Protein AF-A0A920A2B9-F1 (afdb_monomer_lite)

Radius of gyration: 14.37 Å; chains: 1; bounding box: 28×32×36 Å

Structure (mmCIF, N/CA/C/O backbone):
data_AF-A0A920A2B9-F1
#
_entry.id   AF-A0A920A2B9-F1
#
loop_
_atom_site.group_PDB
_atom_site.id
_atom_site.type_symbol
_atom_site.label_atom_id
_atom_site.label_alt_id
_atom_site.label_comp_id
_atom_site.label_asym_id
_atom_site.label_entity_id
_atom_site.label_seq_id
_atom_site.pdbx_PDB_ins_code
_atom_site.Cartn_x
_atom_site.Cartn_y
_atom_site.Cartn_z
_atom_site.occupancy
_atom_site.B_iso_or_equiv
_atom_site.auth_seq_id
_atom_site.auth_comp_id
_atom_site.auth_asym_id
_atom_site.auth_atom_id
_atom_site.pdbx_PDB_model_num
ATOM 1 N N . MET A 1 1 ? 2.962 -3.423 -1.514 1.00 96.00 1 MET A N 1
ATOM 2 C CA . MET A 1 1 ? 4.372 -3.029 -1.321 1.00 96.00 1 MET A CA 1
ATOM 3 C C . MET A 1 1 ? 4.854 -2.407 -2.614 1.00 96.00 1 MET A C 1
ATOM 5 O O . MET A 1 1 ? 4.619 -2.993 -3.662 1.00 96.00 1 MET A O 1
ATOM 9 N N . LEU A 1 2 ? 5.442 -1.214 -2.552 1.00 97.94 2 LEU A N 1
ATOM 10 C CA . LEU A 1 2 ? 5.864 -0.454 -3.733 1.00 97.94 2 LEU A CA 1
ATOM 11 C C . LEU A 1 2 ? 7.301 -0.800 -4.135 1.00 97.94 2 LEU A C 1
ATOM 13 O O . LEU A 1 2 ? 8.091 -1.207 -3.281 1.00 97.94 2 LEU A O 1
ATOM 17 N N . LYS A 1 3 ? 7.624 -0.613 -5.416 1.00 97.81 3 LYS A N 1
ATOM 18 C CA . LYS A 1 3 ? 8.999 -0.642 -5.928 1.00 97.81 3 LYS A CA 1
ATOM 19 C C . LYS A 1 3 ? 9.675 0.723 -5.825 1.00 97.81 3 LYS A C 1
ATOM 21 O O . LYS A 1 3 ? 8.984 1.742 -5.747 1.00 97.81 3 LYS A O 1
ATOM 26 N N . LYS A 1 4 ? 11.011 0.771 -5.866 1.00 97.50 4 LYS A N 1
ATOM 27 C CA . LYS A 1 4 ? 11.793 2.018 -5.741 1.00 97.50 4 LYS A CA 1
ATOM 28 C C . LYS A 1 4 ? 11.390 3.097 -6.739 1.00 97.50 4 LYS A C 1
ATOM 30 O O . LYS A 1 4 ? 11.377 4.272 -6.389 1.00 97.50 4 LYS A O 1
ATOM 35 N N . ASN A 1 5 ? 11.024 2.713 -7.958 1.00 96.50 5 ASN A N 1
ATOM 36 C CA . ASN A 1 5 ? 10.568 3.639 -8.996 1.00 96.50 5 ASN A CA 1
ATOM 37 C C . ASN A 1 5 ? 9.134 4.176 -8.787 1.00 96.50 5 ASN A C 1
ATOM 39 O O . ASN A 1 5 ? 8.679 4.990 -9.582 1.00 96.50 5 ASN A O 1
ATOM 43 N N . GLN A 1 6 ? 8.421 3.757 -7.736 1.00 97.56 6 GLN A N 1
ATOM 44 C CA . GLN A 1 6 ? 7.041 4.166 -7.432 1.00 97.56 6 GLN A CA 1
ATOM 45 C C . GLN A 1 6 ? 6.967 5.213 -6.299 1.00 97.56 6 GLN A C 1
ATOM 47 O O . GLN A 1 6 ? 5.950 5.321 -5.610 1.00 97.56 6 GLN A O 1
ATOM 52 N N . GLN A 1 7 ? 8.030 6.002 -6.094 1.00 97.75 7 GLN A N 1
ATOM 53 C CA . GLN A 1 7 ? 8.063 7.099 -5.110 1.00 97.75 7 GLN A CA 1
ATOM 54 C C . GLN A 1 7 ? 6.987 8.161 -5.358 1.00 97.75 7 GLN A C 1
ATOM 56 O O . GLN A 1 7 ? 6.414 8.687 -4.401 1.00 97.75 7 GLN A O 1
ATOM 61 N N . ASP A 1 8 ? 6.677 8.451 -6.621 1.00 96.94 8 ASP A N 1
ATOM 62 C CA . ASP A 1 8 ? 5.649 9.433 -6.973 1.00 96.94 8 ASP A CA 1
ATOM 63 C C . ASP A 1 8 ? 4.261 8.973 -6.511 1.00 96.94 8 ASP A C 1
ATOM 65 O O . ASP A 1 8 ? 3.510 9.762 -5.941 1.00 96.94 8 ASP A O 1
ATOM 69 N N . ILE A 1 9 ? 3.962 7.673 -6.637 1.00 97.62 9 ILE A N 1
ATOM 70 C CA . ILE A 1 9 ? 2.722 7.071 -6.124 1.00 97.62 9 ILE A CA 1
ATOM 71 C C . ILE A 1 9 ? 2.667 7.158 -4.597 1.00 97.62 9 ILE A C 1
ATOM 73 O O . ILE A 1 9 ? 1.645 7.559 -4.040 1.00 97.62 9 ILE A O 1
ATOM 77 N N . ALA A 1 10 ? 3.764 6.817 -3.908 1.00 97.38 10 ALA A N 1
ATOM 78 C CA . ALA A 1 10 ? 3.843 6.929 -2.450 1.00 97.38 10 ALA A CA 1
ATOM 79 C C . ALA A 1 10 ? 3.586 8.371 -1.982 1.00 97.38 10 ALA A C 1
ATOM 81 O O . ALA A 1 10 ? 2.799 8.606 -1.063 1.00 97.38 10 ALA A O 1
ATOM 82 N N . THR A 1 11 ? 4.201 9.334 -2.667 1.00 96.81 11 THR A N 1
ATOM 83 C CA . THR A 1 11 ? 4.072 10.760 -2.364 1.00 96.81 11 THR A CA 1
ATOM 84 C C . THR A 1 11 ? 2.651 11.249 -2.621 1.00 96.81 11 THR A C 1
ATOM 86 O O . THR A 1 11 ? 2.055 11.872 -1.743 1.00 96.81 11 THR A O 1
ATOM 89 N N . LEU A 1 12 ? 2.061 10.905 -3.766 1.00 97.38 12 LEU A N 1
ATOM 90 C CA . LEU A 1 12 ? 0.688 11.262 -4.114 1.00 97.38 12 LEU A CA 1
ATOM 91 C C . LEU A 1 12 ? -0.328 10.733 -3.090 1.00 97.38 12 LEU A C 1
ATOM 93 O O . LEU A 1 12 ? -1.177 11.487 -2.616 1.00 97.38 12 LEU A O 1
ATOM 97 N N . CYS A 1 13 ? -0.203 9.467 -2.684 1.00 96.44 13 CYS A N 1
ATOM 98 C CA . CYS A 1 13 ? -1.088 8.845 -1.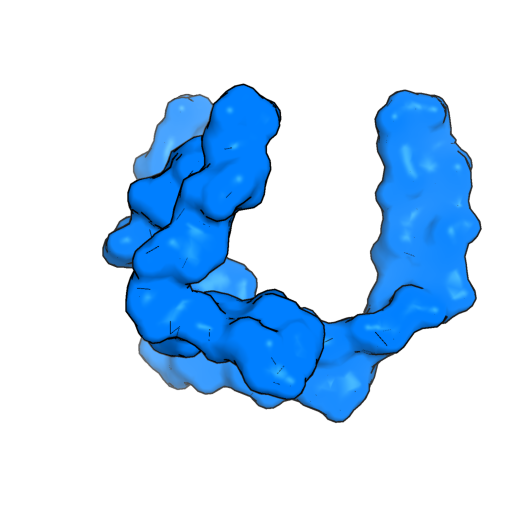696 1.00 96.44 13 CYS A CA 1
ATOM 99 C C . CYS A 1 13 ? -0.933 9.414 -0.275 1.00 96.44 13 CYS A C 1
ATOM 101 O O . CYS A 1 13 ? -1.825 9.216 0.549 1.00 96.44 13 CYS A O 1
ATOM 103 N N . SER A 1 14 ? 0.164 10.120 0.016 1.00 96.06 14 SER A N 1
ATOM 104 C CA . SER A 1 14 ? 0.392 10.773 1.313 1.00 96.06 14 SER A CA 1
ATOM 105 C C . SER A 1 14 ? -0.243 12.167 1.427 1.00 96.06 14 SER A C 1
ATOM 107 O O . SER A 1 14 ? -0.365 12.696 2.530 1.00 96.06 14 SER A O 1
ATOM 109 N N . ILE A 1 15 ? -0.674 12.754 0.304 1.00 97.44 15 ILE A N 1
ATOM 110 C CA . ILE A 1 15 ? -1.292 14.082 0.250 1.00 97.44 15 ILE A CA 1
ATOM 111 C C . ILE A 1 15 ? -2.815 13.918 0.311 1.00 97.44 15 ILE A C 1
ATOM 113 O O . ILE A 1 15 ? -3.421 13.215 -0.505 1.00 97.44 15 ILE A O 1
ATOM 117 N N . LYS A 1 16 ? -3.451 14.558 1.295 1.00 95.62 16 LYS A N 1
ATOM 118 C CA . LYS A 1 16 ? -4.902 14.459 1.515 1.00 95.62 16 LYS A CA 1
ATOM 119 C C . LYS A 1 16 ? -5.691 15.190 0.429 1.00 95.62 16 LYS A C 1
ATOM 121 O O . LYS A 1 16 ? -6.713 14.709 -0.035 1.00 95.62 16 LYS A O 1
ATOM 126 N N . GLU A 1 17 ? -5.183 16.328 -0.022 1.00 97.75 17 GLU A N 1
ATOM 127 C CA . GLU A 1 17 ? -5.825 17.204 -1.005 1.00 97.75 17 GLU A CA 1
ATOM 128 C C . GLU A 1 17 ? -5.800 16.637 -2.434 1.00 97.75 17 GLU A C 1
ATOM 130 O O . GLU A 1 17 ? -6.391 17.233 -3.326 1.00 97.75 17 GLU A O 1
ATOM 135 N N . LYS A 1 18 ? -5.110 15.510 -2.658 1.00 96.75 18 LYS A N 1
ATOM 136 C CA . LYS A 1 18 ? -4.943 14.861 -3.968 1.00 96.75 18 LYS A CA 1
ATOM 137 C C . LYS A 1 18 ? -5.589 13.477 -4.043 1.00 96.75 18 LYS A C 1
ATOM 139 O O . LYS A 1 18 ? -5.123 12.602 -4.769 1.00 96.75 18 LYS A O 1
ATOM 144 N N . GLU A 1 19 ? -6.625 13.239 -3.244 1.00 95.19 19 GLU A N 1
ATOM 145 C CA . GLU A 1 19 ? -7.352 11.964 -3.215 1.00 95.19 19 GLU A CA 1
ATOM 146 C C . GLU A 1 19 ? -7.939 11.567 -4.574 1.00 95.19 19 GLU A C 1
ATOM 148 O O . GLU A 1 19 ? -7.869 10.397 -4.949 1.00 95.19 19 GLU A O 1
ATOM 153 N N . ASP A 1 20 ? -8.448 12.545 -5.319 1.00 95.94 20 ASP A N 1
ATOM 154 C CA . ASP A 1 20 ? -9.014 12.398 -6.662 1.00 95.94 20 ASP A CA 1
ATOM 155 C C . ASP A 1 20 ? -7.98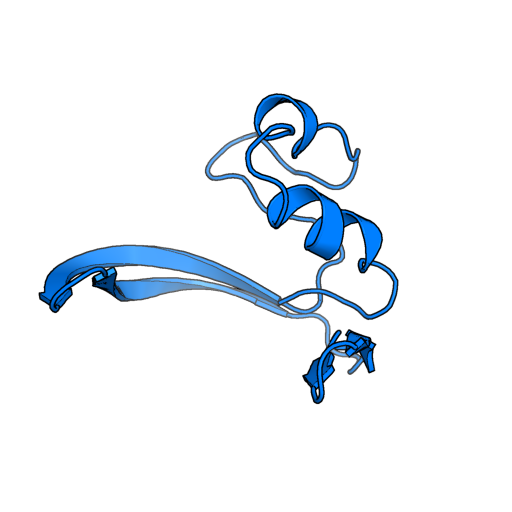0 11.964 -7.714 1.00 95.94 20 ASP A C 1
ATOM 157 O O . ASP A 1 20 ? -8.320 11.248 -8.653 1.00 95.94 20 ASP A O 1
ATOM 161 N N . GLN A 1 21 ? -6.713 12.323 -7.513 1.00 96.75 21 GLN A N 1
ATOM 162 C CA . GLN A 1 21 ? -5.613 12.047 -8.442 1.00 96.75 21 GLN A CA 1
ATOM 163 C C . GLN A 1 21 ? -4.949 10.677 -8.225 1.00 96.75 21 GLN A C 1
ATOM 165 O O . GLN A 1 21 ? -4.187 10.215 -9.073 1.00 96.75 21 GLN A O 1
ATOM 170 N N . ARG A 1 22 ? -5.200 9.991 -7.097 1.00 96.00 22 ARG A N 1
ATOM 171 C CA . ARG A 1 22 ? -4.432 8.790 -6.685 1.00 96.00 22 ARG A CA 1
ATOM 172 C C . ARG A 1 22 ? -4.424 7.660 -7.715 1.00 96.00 22 ARG A C 1
ATOM 174 O O . ARG A 1 22 ? -3.462 6.895 -7.752 1.00 96.00 22 ARG A O 1
ATOM 181 N N . PHE A 1 23 ? -5.470 7.568 -8.533 1.00 96.75 23 PHE A N 1
ATOM 182 C CA . PHE A 1 23 ? -5.675 6.506 -9.519 1.00 96.75 23 PHE A CA 1
ATOM 183 C C . PHE A 1 23 ? -5.436 6.949 -10.970 1.00 96.75 23 PHE A C 1
ATOM 185 O O . PHE A 1 23 ? -5.797 6.224 -11.891 1.00 96.75 23 PHE A O 1
ATOM 192 N N . GLU A 1 24 ? -4.828 8.118 -11.191 1.00 95.31 24 GLU A N 1
ATOM 193 C CA . GLU A 1 24 ? -4.511 8.612 -12.541 1.00 95.31 24 GLU A CA 1
ATOM 194 C C . GLU A 1 24 ? -3.358 7.843 -13.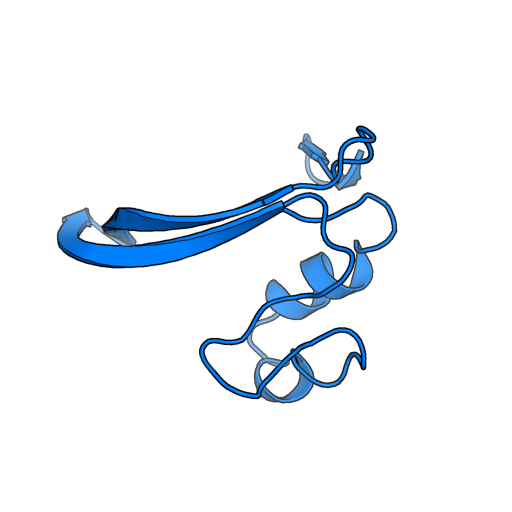209 1.00 95.31 24 GLU A C 1
ATOM 196 O O . GLU A 1 24 ? -3.252 7.821 -14.436 1.00 95.31 24 GLU A O 1
ATOM 201 N N . ASP A 1 25 ? -2.492 7.193 -12.422 1.00 94.81 25 ASP A N 1
ATOM 202 C CA . ASP A 1 25 ? -1.419 6.363 -12.968 1.00 94.81 25 ASP A CA 1
ATOM 203 C C . ASP A 1 25 ? -1.985 5.130 -13.693 1.00 94.81 25 ASP A C 1
ATOM 205 O O . ASP A 1 25 ? -2.764 4.348 -13.148 1.00 94.81 25 ASP A O 1
ATOM 209 N N . LYS A 1 26 ? -1.541 4.921 -14.934 1.00 95.56 26 LYS A N 1
ATOM 210 C CA . LYS A 1 26 ? -2.017 3.842 -15.815 1.00 95.56 26 LYS A CA 1
ATOM 211 C C . LYS A 1 26 ? -1.791 2.424 -15.280 1.00 95.56 26 LYS A C 1
ATOM 213 O O . LYS A 1 26 ? -2.373 1.487 -15.817 1.00 95.56 26 LYS A O 1
ATO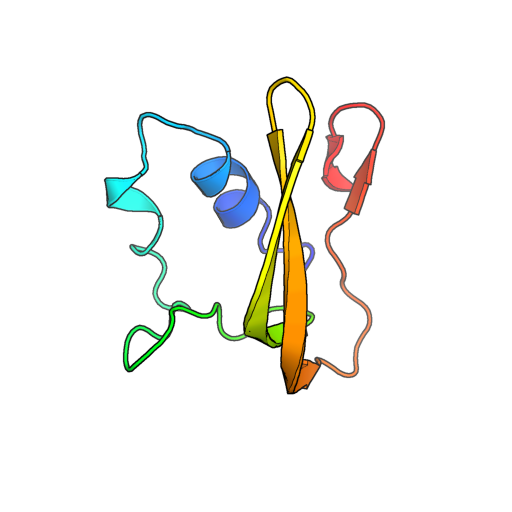M 218 N N . ASN A 1 27 ? -0.902 2.244 -14.303 1.00 96.44 27 ASN A N 1
ATOM 219 C CA . ASN A 1 27 ? -0.601 0.933 -13.737 1.00 96.44 27 ASN A CA 1
ATOM 220 C C . ASN A 1 27 ? -1.631 0.520 -12.676 1.00 96.44 27 ASN A C 1
ATOM 222 O O . ASN A 1 27 ? -1.563 -0.599 -12.167 1.00 96.44 27 ASN A O 1
ATOM 226 N N . TRP A 1 28 ? -2.583 1.381 -12.313 1.00 97.69 28 TRP A N 1
ATOM 227 C CA . TRP A 1 28 ? -3.714 0.963 -11.496 1.00 97.69 28 TRP A CA 1
ATOM 228 C C . TRP A 1 28 ? -4.652 0.057 -12.291 1.00 97.69 28 TRP A C 1
ATOM 230 O O . TRP A 1 28 ? -5.215 0.450 -13.309 1.00 97.69 28 TRP A O 1
ATOM 240 N N . ASN A 1 29 ? -4.875 -1.153 -11.783 1.00 97.75 29 ASN A N 1
ATOM 241 C CA . ASN A 1 29 ? -6.013 -1.955 -12.201 1.00 97.75 29 ASN A CA 1
ATOM 242 C C . ASN A 1 29 ? -7.215 -1.590 -11.325 1.00 97.75 29 ASN A C 1
ATOM 244 O O . ASN A 1 29 ? -7.142 -1.694 -10.098 1.00 97.75 29 ASN A O 1
ATOM 248 N N . LEU A 1 30 ? -8.303 -1.170 -11.969 1.00 96.88 30 LEU A N 1
ATOM 249 C CA . LEU A 1 30 ? -9.529 -0.695 -11.322 1.00 96.88 30 LEU A CA 1
ATOM 250 C C . LEU A 1 30 ? -10.732 -1.615 -11.580 1.00 96.88 30 LEU A C 1
ATOM 252 O O . LEU A 1 30 ? -11.858 -1.258 -11.249 1.00 96.88 30 LEU A O 1
ATOM 256 N N . ASP A 1 31 ? -10.514 -2.804 -12.150 1.00 95.62 31 ASP A N 1
ATOM 257 C CA . ASP A 1 31 ? -11.598 -3.732 -12.509 1.00 95.62 31 ASP A CA 1
ATOM 258 C C . ASP A 1 31 ? -12.294 -4.325 -11.269 1.00 95.62 31 ASP A C 1
ATOM 260 O O . ASP A 1 31 ? -13.385 -4.888 -11.351 1.00 95.62 31 ASP A O 1
ATOM 264 N N . SER A 1 32 ? -11.643 -4.236 -10.106 1.00 92.00 32 SER A N 1
ATOM 265 C CA . SER A 1 32 ? -12.150 -4.713 -8.819 1.00 92.00 32 SER A CA 1
ATOM 266 C C . SER A 1 32 ? -11.599 -3.848 -7.676 1.00 92.00 32 SER A C 1
ATOM 268 O O . SER A 1 32 ? -11.554 -2.627 -7.798 1.00 92.00 32 SER A O 1
ATOM 270 N N . VAL A 1 33 ? -11.170 -4.450 -6.559 1.00 94.38 33 VAL A N 1
ATOM 271 C CA . VAL A 1 33 ? -10.431 -3.721 -5.519 1.00 94.38 33 VAL A CA 1
ATOM 272 C C . VAL A 1 33 ? -9.142 -3.172 -6.146 1.00 94.38 33 VAL A C 1
ATOM 274 O O . VAL A 1 33 ? -8.342 -3.981 -6.630 1.00 94.38 33 VAL A O 1
ATOM 277 N N . PRO A 1 34 ? -8.924 -1.841 -6.144 1.00 96.62 34 PRO A N 1
ATOM 278 C CA . PRO A 1 34 ? -7.787 -1.244 -6.826 1.00 96.62 34 PRO A CA 1
ATOM 279 C C . PRO A 1 34 ? -6.454 -1.822 -6.363 1.00 96.62 34 PRO A C 1
ATOM 281 O O . PRO A 1 34 ? -6.171 -1.890 -5.164 1.00 96.62 34 PRO A O 1
ATOM 284 N N . PHE A 1 35 ? -5.610 -2.198 -7.319 1.00 97.56 35 PHE A N 1
ATOM 285 C CA . PHE A 1 35 ? -4.239 -2.603 -7.036 1.00 97.56 35 PHE A CA 1
ATOM 286 C C . PHE A 1 35 ? -3.281 -2.054 -8.087 1.00 97.56 35 PHE A C 1
ATOM 288 O O . PHE A 1 35 ? -3.622 -1.913 -9.261 1.00 97.56 35 PHE A O 1
ATOM 295 N N . LEU A 1 36 ? -2.063 -1.747 -7.650 1.00 97.56 36 LEU A N 1
ATOM 296 C CA . LEU A 1 36 ? -1.019 -1.225 -8.517 1.00 97.56 36 LEU A CA 1
ATOM 297 C C . LEU A 1 36 ? -0.269 -2.384 -9.178 1.00 97.56 36 LEU A C 1
ATOM 299 O O . LEU A 1 36 ? 0.406 -3.164 -8.494 1.00 97.56 36 LEU A O 1
ATOM 303 N N . GLN A 1 37 ? -0.390 -2.496 -10.497 1.00 96.75 37 GLN A N 1
ATOM 304 C CA . GLN A 1 37 ? 0.388 -3.420 -11.315 1.00 96.75 37 GLN A CA 1
ATOM 305 C C . GLN A 1 37 ? 1.871 -3.022 -11.298 1.00 96.75 37 GLN A C 1
ATOM 307 O O . GLN A 1 37 ? 2.223 -1.852 -11.152 1.00 96.75 37 GLN A O 1
ATOM 312 N N . GLY A 1 38 ? 2.763 -4.010 -11.403 1.00 95.19 38 GLY A N 1
ATOM 313 C CA . GLY A 1 38 ? 4.212 -3.781 -11.350 1.00 95.19 38 GLY A CA 1
ATOM 314 C C . GLY A 1 38 ? 4.753 -3.376 -9.972 1.00 95.19 38 GLY A C 1
ATOM 315 O O . GLY A 1 38 ? 5.925 -3.025 -9.862 1.00 95.19 38 GLY A O 1
ATOM 316 N N . SER A 1 39 ? 3.926 -3.413 -8.922 1.00 97.31 39 SER A N 1
ATOM 317 C CA . SER A 1 39 ? 4.381 -3.237 -7.538 1.00 97.31 39 SER A CA 1
ATOM 318 C C . SER A 1 39 ? 5.219 -4.432 -7.057 1.00 97.31 39 SER A C 1
ATOM 320 O O . SER A 1 39 ? 5.138 -5.512 -7.635 1.00 97.31 39 SER A O 1
ATOM 322 N N . GLN A 1 40 ? 6.009 -4.262 -5.988 1.00 97.69 40 GLN A N 1
ATOM 323 C CA . GLN A 1 40 ? 6.783 -5.365 -5.395 1.00 97.69 40 GLN A CA 1
ATOM 324 C C . GLN A 1 40 ? 5.859 -6.490 -4.919 1.00 97.69 40 GLN A C 1
ATOM 326 O O . GLN A 1 40 ? 6.163 -7.665 -5.097 1.00 97.69 40 GLN A O 1
ATOM 331 N N . SER A 1 41 ? 4.739 -6.123 -4.291 1.00 97.75 41 SER A N 1
ATOM 332 C CA . SER A 1 41 ? 3.750 -7.090 -3.820 1.00 97.75 41 SER A CA 1
ATOM 333 C C . SER A 1 41 ? 2.361 -6.473 -3.742 1.00 97.75 41 SER A C 1
ATOM 335 O O . SER A 1 41 ? 2.192 -5.373 -3.205 1.00 97.75 41 SER A O 1
ATOM 337 N N . ASN A 1 42 ? 1.343 -7.237 -4.118 1.00 97.88 42 ASN A N 1
ATOM 338 C CA . ASN A 1 42 ? -0.057 -6.937 -3.838 1.00 97.88 42 ASN A CA 1
ATOM 339 C C . ASN A 1 42 ? -0.622 -8.019 -2.911 1.00 97.88 42 ASN A C 1
ATOM 341 O O . ASN A 1 42 ? -0.495 -9.208 -3.198 1.00 97.88 42 ASN A O 1
ATOM 345 N N . LEU A 1 43 ? -1.258 -7.611 -1.812 1.00 97.44 43 LEU A N 1
ATOM 346 C CA . LEU A 1 43 ? -1.975 -8.505 -0.904 1.00 97.44 43 LEU A CA 1
ATOM 347 C C . LEU A 1 43 ? -3.464 -8.194 -1.004 1.00 97.44 43 LEU A C 1
ATOM 349 O O . LEU A 1 43 ? -3.869 -7.047 -0.820 1.00 97.44 43 LEU A O 1
ATOM 353 N N . PHE A 1 44 ? -4.264 -9.213 -1.292 1.00 97.75 44 PHE A N 1
ATOM 354 C CA . PHE A 1 44 ? -5.711 -9.105 -1.374 1.00 97.75 44 PHE A CA 1
ATOM 355 C C . PHE A 1 44 ? -6.309 -9.761 -0.134 1.00 97.75 44 PHE A C 1
ATOM 357 O O . PHE A 1 44 ? -6.105 -10.956 0.114 1.00 97.75 44 PHE A O 1
ATOM 364 N N . CYS A 1 45 ? -7.015 -8.958 0.659 1.00 97.56 45 CYS A N 1
ATOM 365 C CA . CYS A 1 45 ? -7.448 -9.340 1.996 1.00 97.56 45 CYS A CA 1
ATOM 366 C C . CYS A 1 45 ? -8.952 -9.145 2.182 1.00 97.56 45 CYS A C 1
ATOM 368 O O . CYS A 1 45 ? -9.517 -8.159 1.715 1.00 97.56 45 CYS A O 1
ATOM 370 N N . ASN A 1 46 ? -9.575 -10.046 2.940 1.00 98.00 46 ASN A N 1
ATOM 371 C CA . ASN A 1 46 ? -10.899 -9.829 3.515 1.00 98.00 46 ASN A CA 1
ATOM 372 C C . ASN A 1 46 ? -10.736 -9.255 4.921 1.00 98.00 46 ASN A C 1
ATOM 374 O O . ASN A 1 46 ? -9.999 -9.818 5.736 1.00 98.00 46 ASN A O 1
ATOM 378 N N . VAL A 1 47 ? -11.433 -8.163 5.233 1.00 98.00 47 VAL A N 1
ATOM 379 C CA . VAL A 1 47 ? -11.408 -7.617 6.593 1.00 98.00 47 VAL A CA 1
ATOM 380 C C . VAL A 1 47 ? -12.161 -8.557 7.532 1.00 98.00 47 VAL A C 1
ATOM 382 O O . VAL A 1 47 ? -13.332 -8.860 7.314 1.00 98.00 47 VAL A O 1
ATOM 385 N N . LYS A 1 48 ? -11.483 -9.033 8.579 1.00 98.31 48 LYS A N 1
ATOM 386 C CA . LYS A 1 48 ? -12.066 -9.907 9.606 1.00 98.31 48 LYS A CA 1
ATOM 387 C C . LYS A 1 48 ? -12.460 -9.152 10.862 1.00 98.31 48 LYS A C 1
ATOM 389 O O . LYS A 1 48 ? -13.439 -9.532 11.497 1.00 98.31 48 LYS A O 1
ATOM 394 N N . LYS A 1 49 ? -11.675 -8.145 11.258 1.00 98.25 49 LYS A N 1
ATOM 395 C CA . LYS A 1 49 ? -11.904 -7.375 12.488 1.00 98.25 49 LYS A CA 1
ATOM 396 C C . LYS A 1 49 ? -11.427 -5.935 12.343 1.00 98.25 49 LYS A C 1
ATOM 398 O O . LYS A 1 49 ? -10.412 -5.685 11.694 1.00 98.25 49 LYS A O 1
ATOM 403 N N . TYR A 1 50 ? -12.131 -5.049 13.034 1.00 98.25 50 TYR A N 1
ATOM 404 C CA . TYR A 1 50 ? -11.732 -3.678 13.330 1.00 98.25 50 TYR A CA 1
ATOM 405 C C . TYR A 1 50 ? -11.551 -3.578 14.845 1.00 98.25 50 TYR A C 1
ATOM 407 O O . TYR A 1 50 ? -12.403 -4.062 15.591 1.00 98.25 50 TYR A O 1
ATOM 415 N N . LEU A 1 51 ? -10.434 -3.017 15.292 1.00 98.25 51 LEU A N 1
ATOM 416 C CA . LEU A 1 51 ? -10.145 -2.778 16.702 1.00 98.25 51 LEU A CA 1
ATOM 417 C C . LEU A 1 51 ? -9.815 -1.295 16.862 1.00 98.25 51 LEU A C 1
ATOM 419 O O . LEU A 1 51 ? -8.799 -0.837 16.337 1.00 98.25 51 LEU A O 1
ATOM 423 N N . ASP A 1 52 ? -10.668 -0.550 17.555 1.00 97.94 52 ASP A N 1
ATOM 424 C CA . ASP A 1 52 ? -10.427 0.870 17.814 1.00 97.94 52 ASP A CA 1
ATOM 425 C C . ASP A 1 52 ? -9.257 1.038 18.791 1.00 97.94 52 ASP A C 1
ATOM 427 O O . ASP A 1 52 ? -9.180 0.352 19.814 1.00 97.94 52 ASP A O 1
ATOM 431 N N . TYR A 1 53 ? -8.321 1.926 18.456 1.00 95.62 53 TYR A N 1
ATOM 432 C CA . TYR A 1 53 ? -7.113 2.185 19.231 1.00 95.62 53 TYR A CA 1
ATOM 433 C C . TYR A 1 53 ? -6.747 3.675 19.196 1.00 95.62 53 TYR A C 1
ATOM 435 O O . TYR A 1 53 ? -6.004 4.151 18.332 1.00 95.62 53 TYR A O 1
ATOM 443 N N . GLU A 1 54 ? -7.269 4.415 20.173 1.00 96.06 54 GLU A N 1
ATOM 444 C CA . GLU A 1 54 ? -7.102 5.866 20.301 1.00 96.06 54 GLU A CA 1
ATOM 445 C C . GLU A 1 54 ? -7.479 6.605 19.003 1.00 96.06 54 GLU A C 1
ATOM 447 O O . GLU A 1 54 ? -8.645 6.658 18.623 1.00 96.06 54 GLU A O 1
ATOM 452 N N . THR A 1 55 ? -6.499 7.174 18.301 1.00 97.44 55 THR A N 1
ATOM 453 C CA . THR A 1 55 ? -6.704 7.953 17.074 1.00 97.44 55 THR A CA 1
ATOM 454 C C . THR A 1 55 ? -6.765 7.102 15.801 1.00 97.44 55 THR A C 1
ATOM 456 O O . THR A 1 55 ? -6.990 7.654 14.725 1.00 97.44 55 THR A O 1
ATOM 459 N N . HIS A 1 56 ? -6.542 5.786 15.895 1.00 97.12 56 HIS A N 1
ATOM 460 C CA . HIS A 1 56 ? -6.439 4.873 14.752 1.00 97.12 56 HIS A CA 1
ATOM 461 C C . HIS A 1 56 ? -7.251 3.588 14.972 1.00 97.12 56 HIS A C 1
ATOM 463 O O . HIS A 1 56 ? -7.538 3.197 16.097 1.00 97.12 56 HIS A O 1
ATOM 469 N N . THR A 1 57 ? -7.570 2.877 13.891 1.00 98.06 57 THR A N 1
ATOM 470 C CA . THR A 1 57 ? -8.195 1.547 13.950 1.00 98.06 57 THR A CA 1
ATOM 471 C C . THR A 1 57 ? -7.210 0.500 13.442 1.00 98.06 57 THR A C 1
ATOM 473 O O . THR A 1 57 ? -6.685 0.614 12.332 1.00 98.06 57 THR A O 1
ATOM 476 N N . ILE A 1 58 ? -6.972 -0.550 14.228 1.00 98.31 58 ILE A N 1
ATOM 477 C CA . ILE A 1 58 ? -6.218 -1.726 13.785 1.00 98.31 58 ILE A CA 1
ATOM 478 C C . ILE A 1 58 ? -7.170 -2.622 12.990 1.00 98.31 58 ILE A C 1
ATOM 480 O O . ILE A 1 58 ? -8.191 -3.083 13.503 1.00 98.31 58 ILE A O 1
ATOM 484 N N . ILE A 1 59 ? -6.820 -2.891 11.734 1.00 98.12 59 ILE A N 1
ATOM 485 C CA . ILE A 1 59 ? -7.600 -3.746 10.837 1.00 98.12 59 ILE A CA 1
ATOM 486 C C . ILE A 1 59 ? -6.910 -5.108 10.721 1.00 98.12 59 ILE A C 1
ATOM 488 O O . ILE A 1 59 ? -5.754 -5.191 10.307 1.00 98.12 59 ILE A O 1
ATOM 492 N N . ILE A 1 60 ? -7.624 -6.186 11.054 1.00 98.25 60 ILE A N 1
ATOM 493 C CA . ILE A 1 60 ? -7.148 -7.563 10.861 1.00 98.25 60 ILE A CA 1
ATOM 494 C C . ILE A 1 60 ? -7.683 -8.083 9.527 1.00 98.25 60 ILE A C 1
ATOM 496 O O . ILE A 1 60 ? -8.889 -8.301 9.384 1.00 98.25 60 ILE A O 1
ATOM 500 N N . GLY A 1 61 ? -6.788 -8.280 8.559 1.00 98.00 61 GLY A N 1
ATOM 501 C CA . GLY A 1 61 ? -7.106 -8.814 7.234 1.00 98.00 61 GLY A CA 1
ATOM 502 C C . GLY A 1 61 ? -6.679 -10.274 7.067 1.00 98.00 61 GLY A C 1
ATOM 503 O O . GLY A 1 61 ? -5.546 -10.628 7.381 1.00 98.00 61 GLY A O 1
ATOM 504 N N . GLU A 1 62 ? -7.568 -11.115 6.539 1.00 98.38 62 GLU A N 1
ATOM 505 C CA . GLU A 1 62 ? -7.236 -12.464 6.058 1.00 98.38 62 GLU A CA 1
ATOM 506 C C . GLU A 1 62 ? -6.831 -12.386 4.585 1.00 98.38 62 GLU A C 1
ATOM 508 O O . GLU A 1 62 ? -7.649 -12.007 3.745 1.00 98.38 62 GLU A O 1
ATOM 513 N N . VAL A 1 63 ? -5.585 -12.747 4.272 1.00 98.19 63 VAL A N 1
ATOM 514 C CA . VAL A 1 63 ? -5.083 -12.796 2.892 1.00 98.19 63 VAL A CA 1
ATOM 515 C C . VAL A 1 63 ? -5.717 -13.982 2.168 1.00 98.19 63 VAL A C 1
ATOM 517 O O . VAL A 1 63 ? -5.558 -15.121 2.601 1.00 98.19 63 VAL A O 1
ATOM 520 N N . TYR A 1 64 ? -6.389 -13.729 1.046 1.00 97.88 64 TYR A N 1
ATOM 521 C CA . TYR A 1 64 ? -6.933 -14.784 0.180 1.00 97.88 64 TYR A CA 1
ATOM 522 C C . TYR A 1 64 ? -6.199 -14.899 -1.161 1.00 97.88 64 TYR A C 1
ATOM 524 O O . TYR A 1 64 ? -6.351 -15.894 -1.866 1.00 97.88 64 TYR A O 1
ATOM 532 N N . LYS A 1 65 ? -5.409 -13.886 -1.534 1.00 97.62 65 LYS A N 1
ATOM 533 C CA . LYS A 1 65 ? -4.575 -13.885 -2.738 1.00 97.62 65 LYS A CA 1
ATOM 534 C C . LYS A 1 65 ? -3.387 -12.948 -2.542 1.00 97.62 65 LYS A C 1
ATOM 536 O O . LYS A 1 65 ? -3.502 -11.916 -1.881 1.00 97.62 65 LYS A O 1
ATOM 541 N N . SER A 1 66 ? -2.257 -13.281 -3.151 1.00 96.94 66 SER A N 1
ATOM 542 C CA . SER A 1 66 ? -1.093 -12.404 -3.224 1.00 96.94 66 SER A CA 1
ATOM 543 C C . SER A 1 66 ? -0.433 -12.485 -4.596 1.00 96.94 66 SER A C 1
ATOM 545 O O . SER A 1 66 ? -0.487 -13.515 -5.266 1.00 96.94 66 SER A O 1
ATOM 547 N N . HIS A 1 67 ? 0.174 -11.380 -5.012 1.00 95.94 67 HIS A N 1
ATOM 548 C CA . HIS A 1 67 ? 1.127 -11.330 -6.114 1.00 95.94 67 HIS A CA 1
ATOM 549 C C . HIS A 1 67 ? 2.428 -10.761 -5.568 1.00 95.94 67 HIS A C 1
ATOM 551 O O . HIS A 1 67 ? 2.387 -9.794 -4.806 1.00 95.94 67 HIS A O 1
ATOM 557 N N . ASN A 1 68 ? 3.555 -11.346 -5.952 1.00 96.62 68 ASN A N 1
ATOM 558 C CA . ASN A 1 68 ? 4.877 -10.870 -5.578 1.00 96.62 68 ASN A CA 1
ATOM 559 C C . ASN A 1 68 ? 5.748 -10.842 -6.824 1.00 96.62 68 ASN A C 1
ATOM 561 O O . ASN A 1 68 ? 5.648 -11.735 -7.663 1.00 96.62 68 ASN A O 1
ATOM 565 N N . ASP A 1 69 ? 6.563 -9.806 -6.921 1.00 95.81 69 ASP A N 1
ATOM 566 C CA . ASP A 1 69 ? 7.690 -9.777 -7.832 1.00 95.81 69 ASP A CA 1
ATOM 567 C C . ASP A 1 69 ? 8.844 -10.576 -7.218 1.00 95.81 69 ASP A C 1
ATOM 569 O O . ASP A 1 69 ? 9.091 -10.465 -6.010 1.00 95.81 69 ASP A O 1
ATOM 573 N N . ASP A 1 70 ? 9.502 -11.396 -8.035 1.00 93.88 70 ASP A N 1
ATOM 574 C CA . ASP A 1 70 ? 10.601 -12.258 -7.594 1.00 93.88 70 ASP A CA 1
ATOM 575 C C . ASP A 1 70 ? 11.870 -11.448 -7.293 1.00 93.88 70 ASP A C 1
ATOM 577 O O . ASP A 1 70 ? 12.650 -11.821 -6.409 1.00 93.88 70 ASP A O 1
ATOM 581 N N . ASP A 1 71 ? 12.060 -10.318 -7.982 1.00 94.81 71 ASP A N 1
ATOM 582 C CA . ASP A 1 71 ? 13.214 -9.455 -7.786 1.00 94.81 71 ASP A CA 1
ATOM 583 C C . ASP A 1 71 ? 12.966 -8.473 -6.639 1.00 94.81 71 ASP A C 1
ATOM 585 O O . ASP A 1 71 ? 11.929 -7.809 -6.527 1.00 94.81 71 ASP A O 1
ATOM 589 N N . PHE A 1 72 ? 13.963 -8.347 -5.766 1.00 93.69 72 PHE A N 1
ATOM 590 C CA . PHE A 1 72 ? 13.915 -7.381 -4.680 1.00 93.69 72 PHE A CA 1
ATOM 591 C C . PHE A 1 72 ? 14.230 -5.971 -5.195 1.00 93.69 72 PHE A C 1
ATOM 593 O O . PHE A 1 72 ? 15.382 -5.637 -5.472 1.00 93.69 72 PHE A O 1
ATOM 600 N N . ASP A 1 73 ? 13.208 -5.122 -5.245 1.00 96.25 73 ASP A N 1
ATOM 601 C CA . ASP A 1 73 ? 13.308 -3.700 -5.582 1.00 96.25 73 ASP A CA 1
ATOM 602 C C . ASP A 1 73 ? 12.372 -2.858 -4.699 1.00 96.25 73 ASP A C 1
ATOM 604 O O . ASP A 1 73 ? 11.712 -1.924 -5.144 1.00 96.25 73 ASP A O 1
ATOM 608 N N . THR A 1 74 ? 12.253 -3.219 -3.420 1.00 96.94 74 THR A N 1
ATOM 609 C CA . THR A 1 74 ? 11.270 -2.609 -2.514 1.00 96.94 74 THR A CA 1
ATOM 610 C C . THR A 1 74 ? 11.619 -1.155 -2.198 1.00 96.94 74 THR A C 1
ATOM 612 O O . THR A 1 74 ? 12.742 -0.849 -1.797 1.00 96.94 74 THR A O 1
ATOM 615 N N . LEU A 1 75 ? 10.628 -0.266 -2.299 1.00 98.12 75 LEU A N 1
ATOM 616 C CA . LEU A 1 75 ? 10.728 1.102 -1.799 1.00 98.12 75 LEU A CA 1
ATOM 617 C C . LEU A 1 75 ? 10.686 1.106 -0.273 1.00 98.12 75 LEU A C 1
ATOM 619 O O . LEU A 1 75 ? 9.707 0.666 0.336 1.00 98.12 75 LEU A O 1
ATOM 623 N N . MET A 1 76 ? 11.726 1.657 0.341 1.00 97.31 76 MET A N 1
ATOM 624 C CA . MET A 1 76 ? 11.817 1.809 1.788 1.00 97.31 76 MET A CA 1
ATOM 625 C C . MET A 1 76 ? 11.733 3.287 2.177 1.00 97.31 76 MET A C 1
ATOM 627 O O . MET A 1 76 ? 12.049 4.174 1.388 1.00 97.31 76 MET A O 1
ATOM 631 N N . TYR A 1 77 ? 11.306 3.559 3.410 1.00 97.00 77 TYR A N 1
ATOM 632 C CA . TYR A 1 77 ? 11.270 4.908 3.969 1.00 97.00 77 TYR A CA 1
ATOM 633 C C . TYR A 1 77 ? 11.880 4.897 5.367 1.00 97.00 77 TYR A C 1
ATOM 635 O O . TYR A 1 77 ? 11.423 4.163 6.244 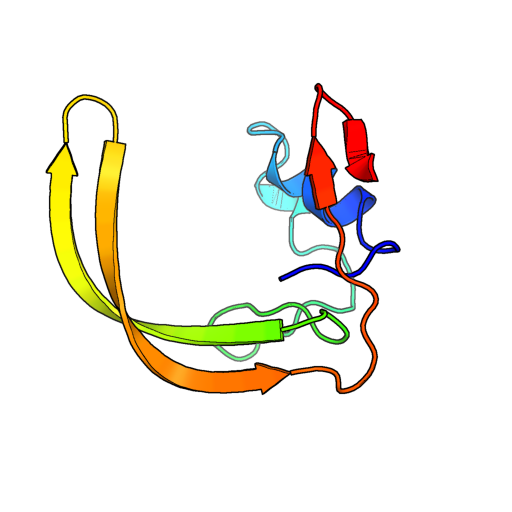1.00 97.00 77 TYR A O 1
ATOM 643 N N . ALA A 1 78 ? 12.920 5.698 5.580 1.00 97.25 78 ALA A N 1
ATOM 644 C CA . ALA A 1 78 ? 13.554 5.841 6.883 1.00 97.25 78 ALA A CA 1
ATOM 645 C C . ALA A 1 78 ? 14.170 7.230 7.031 1.00 97.25 78 ALA A C 1
ATOM 647 O O . ALA A 1 78 ? 14.643 7.824 6.065 1.00 97.25 78 ALA A O 1
ATOM 648 N N . ASN A 1 79 ? 14.196 7.739 8.263 1.00 96.38 79 ASN A N 1
ATOM 649 C CA . ASN A 1 79 ? 14.755 9.055 8.581 1.00 96.38 79 ASN A CA 1
ATOM 650 C C . ASN A 1 79 ? 14.204 10.185 7.683 1.00 96.38 79 ASN A C 1
ATOM 652 O O . ASN A 1 79 ? 14.955 11.012 7.171 1.00 96.38 79 ASN A O 1
ATOM 656 N N . GLY A 1 80 ? 12.889 10.174 7.443 1.00 95.88 80 GLY A N 1
ATOM 657 C CA . GLY A 1 80 ? 12.211 11.214 6.668 1.00 95.88 80 GLY A CA 1
ATOM 658 C C . GLY A 1 80 ? 12.475 11.188 5.158 1.00 95.88 80 GLY A C 1
ATOM 659 O O . GLY A 1 80 ? 12.191 12.178 4.490 1.00 95.88 80 GLY A O 1
ATOM 660 N N . LYS A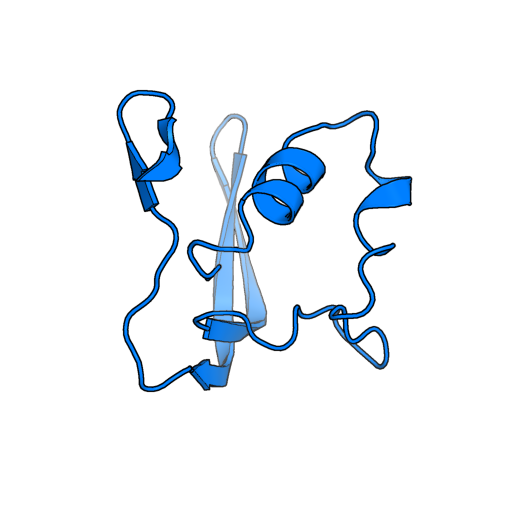 1 81 ? 13.047 10.106 4.613 1.00 97.12 81 LYS A N 1
ATOM 661 C CA . LYS A 1 81 ? 13.384 9.998 3.187 1.00 97.12 81 LYS A CA 1
ATOM 662 C C . LYS A 1 81 ? 13.184 8.589 2.637 1.00 97.12 81 LYS A C 1
ATOM 664 O O . LYS A 1 81 ? 13.274 7.603 3.371 1.00 97.12 81 LYS A O 1
ATOM 669 N N . TYR A 1 82 ? 12.954 8.514 1.330 1.00 97.44 82 TYR A N 1
ATOM 670 C CA . TYR A 1 82 ? 12.986 7.258 0.588 1.00 97.44 82 TYR A CA 1
ATOM 671 C C . TYR A 1 82 ? 14.418 6.698 0.512 1.00 97.44 82 TYR A C 1
ATOM 673 O O . TYR A 1 82 ? 15.385 7.468 0.476 1.00 97.44 82 TYR A O 1
ATOM 681 N N . LEU A 1 83 ? 14.535 5.367 0.504 1.00 93.75 83 LEU A N 1
ATOM 682 C CA . LEU A 1 83 ? 15.780 4.596 0.379 1.00 93.75 83 LEU A CA 1
ATOM 683 C C . LEU A 1 83 ? 15.714 3.619 -0.807 1.00 93.75 83 LEU A C 1
ATOM 685 O O . LEU A 1 83 ? 14.609 3.091 -1.072 1.00 93.75 83 LEU A O 1
#

pLDDT: mean 96.85, std 1.25, range [92.0, 98.38]

Secondary structure (DSSP, 8-state):
--BGGGHHHHHHHH-GGGGGGTT-STTEE-SSS-EETT-SEEEEEEEEEEEEETTEEEEEEEEEEEEE-SS--B--EETTEE-

Foldseek 3Di:
DAFQVCVVLVVQVVDPVNPVVNQVDPQWDPPDPTDGHPGQKDFDWDFDDWDDDVPDIDTDTDTPDMDHDPDDRDWDDDPNDID

Sequence (83 aa):
MLKKNQQDIATLCSIKEKEDQRFEDKNWNLDSVPFLQGSQSNLFCNVKKYLDYETHTIIIGEVYKSHNDDDFDTLMYANGKYL